Protein AF-A0A857J0H2-F1 (afdb_monomer)

Nearest PDB structures (foldseek):
  8hcr-assembly1_M  TM=2.553E-01  e=9.821E-01  Mycobacterium tuberculosis variant bovis BCG
  8ovc-assembly1_G  TM=1.817E-01  e=9.179E+00  Mycolicibacterium smegmatis

Secondary structure (DSSP, 8-state):
--SHHHHHHHHHHHGGGS-TT---HHHHHHHHHHHHTEEEEEES--TT--SHHHHHHHHHHHHHHHHTTSTTTHHHHHHHHHHHHHS-STT--HHHHHHHHHHHHHHHHHHHHHTTT-TT-TT-EEEEEE-----S--S---PPPPP-PPP-----

Solvent-accessible surface area (backbone atoms only — not comparable to full-atom values): 9432 Å² total; per-residue (Å²): 142,73,65,72,68,56,51,58,59,50,63,61,51,68,72,68,66,76,58,90,82,67,71,51,65,66,59,53,51,47,37,52,50,32,52,64,33,44,46,71,46,75,40,76,61,71,90,84,60,72,68,60,66,62,53,24,49,49,46,21,50,54,40,31,21,60,62,51,77,30,52,70,41,48,56,56,20,50,49,29,31,49,49,53,73,75,41,88,68,78,85,58,53,74,66,40,52,50,33,22,52,50,36,56,56,20,49,53,52,10,46,57,55,22,48,63,82,55,87,85,51,91,74,42,44,79,47,77,43,74,42,70,71,79,67,74,80,73,84,70,88,76,80,79,84,75,85,84,74,82,82,80,87,74,89,133

Radius of gyration: 24.98 Å; Cα contacts (8 Å, |Δi|>4): 130; chains: 1; bounding box: 86×65×58 Å

Foldseek 3Di:
DPVPVVVVVVVVVVVVPPDPPPPVVVVVVLLVVLVVQKDKAKPPDDPPDDCLRVVLSVQLQVQLQVLQVHSNLNNVLVVLLVCCVVDPNPPDDPVSVVSNVSNVVSNVRSFVRSCVPVVPRPPMDMDMDGPPPPDPPDPDDDDDDDDDDDDDDDDD

Sequence (156 aa):
MDEVFAAIGAAMAETRGRTLEQIDPAADAAIAAARRQVSITLQDYPLQSGPEPAEAQWRYRQELERALHGPLAVPGALRAWTLASESDGNSLSAEERQLAQAWVVATQRARAEGMRGLAESHTAWFEVRAVKPPAAPSPMAQPAPAPSRPVQSSLF

Mean predicted aligned error: 15.02 Å

pLDDT: mean 70.14, std 18.48, range [36.5, 91.31]

Structure (mmCIF, N/CA/C/O backbone):
data_AF-A0A857J0H2-F1
#
_entry.id   AF-A0A857J0H2-F1
#
loop_
_atom_site.group_PDB
_atom_site.id
_atom_site.type_symbol
_atom_site.label_atom_id
_atom_site.label_alt_id
_atom_site.label_comp_id
_atom_site.label_asym_id
_atom_site.label_entity_id
_atom_site.label_seq_id
_atom_site.pdbx_PDB_ins_code
_atom_site.Cartn_x
_atom_site.Cartn_y
_atom_site.Cartn_z
_atom_site.occupancy
_atom_site.B_iso_or_equiv
_atom_site.auth_seq_id
_atom_site.auth_comp_id
_atom_site.auth_asym_id
_atom_site.auth_atom_id
_atom_site.pdbx_PDB_model_num
ATOM 1 N N . MET A 1 1 ? 35.110 -28.946 31.006 1.00 54.91 1 MET A N 1
ATOM 2 C CA . MET A 1 1 ? 33.656 -28.916 30.736 1.00 54.91 1 MET A CA 1
ATOM 3 C C . MET A 1 1 ? 33.234 -27.444 30.655 1.00 54.91 1 MET A C 1
ATOM 5 O O . MET A 1 1 ? 32.369 -27.015 31.396 1.00 54.91 1 MET A O 1
ATOM 9 N N . ASP A 1 2 ? 33.921 -26.673 29.799 1.00 51.16 2 ASP A N 1
ATOM 10 C CA . ASP A 1 2 ? 33.968 -25.192 29.833 1.00 51.16 2 ASP A CA 1
ATOM 11 C C . ASP A 1 2 ? 33.708 -24.563 28.442 1.00 51.16 2 ASP A C 1
ATOM 13 O O . ASP A 1 2 ? 33.715 -23.353 28.278 1.00 51.16 2 ASP A O 1
ATOM 17 N N . GLU A 1 3 ? 33.442 -25.379 27.413 1.00 49.44 3 GLU A N 1
ATOM 18 C CA . GLU A 1 3 ? 33.303 -24.909 26.021 1.00 49.44 3 GLU A CA 1
ATOM 19 C C . GLU A 1 3 ? 31.852 -24.652 25.584 1.00 49.44 3 GLU A C 1
ATOM 21 O O . GLU A 1 3 ? 31.603 -23.875 24.665 1.00 49.44 3 GLU A O 1
ATOM 26 N N . VAL A 1 4 ? 30.861 -25.250 26.253 1.00 54.31 4 VAL A N 1
ATOM 27 C CA . VAL A 1 4 ? 29.457 -25.160 25.807 1.00 54.31 4 VAL A CA 1
ATOM 28 C C . VAL A 1 4 ? 28.818 -23.814 26.183 1.00 54.31 4 VAL A C 1
ATOM 30 O O . VAL A 1 4 ? 27.990 -23.295 25.438 1.00 54.31 4 VAL A O 1
ATOM 33 N N . PHE A 1 5 ? 29.241 -23.187 27.287 1.00 46.47 5 PHE A N 1
ATOM 34 C CA . PHE A 1 5 ? 28.728 -21.870 27.693 1.00 46.47 5 PHE A CA 1
ATOM 35 C C . PHE A 1 5 ? 29.436 -20.696 26.998 1.00 46.47 5 PHE A C 1
ATOM 37 O O . PHE A 1 5 ? 28.814 -19.652 26.800 1.00 46.47 5 PHE A O 1
ATOM 44 N N . ALA A 1 6 ? 30.673 -20.880 26.525 1.00 51.84 6 ALA A N 1
ATOM 45 C CA . ALA A 1 6 ? 31.337 -19.913 25.650 1.00 51.84 6 ALA A CA 1
ATOM 46 C C . ALA A 1 6 ? 30.674 -19.850 24.256 1.00 51.84 6 ALA A C 1
ATOM 48 O O . ALA A 1 6 ? 30.543 -18.771 23.678 1.00 51.84 6 ALA A O 1
ATOM 49 N N . ALA A 1 7 ? 30.163 -20.979 23.749 1.00 48.41 7 ALA A N 1
ATOM 50 C CA . ALA A 1 7 ? 29.481 -21.047 22.454 1.00 48.41 7 ALA A CA 1
ATOM 51 C C . ALA A 1 7 ? 28.106 -20.344 22.442 1.00 48.41 7 ALA A C 1
ATOM 53 O O . ALA A 1 7 ? 27.739 -19.708 21.453 1.00 48.41 7 ALA A O 1
ATOM 54 N N . ILE A 1 8 ? 27.356 -20.386 23.551 1.00 49.72 8 ILE A N 1
ATOM 55 C CA . ILE A 1 8 ? 26.048 -19.708 23.652 1.00 49.72 8 ILE A CA 1
ATOM 56 C C . ILE A 1 8 ? 26.220 -18.184 23.825 1.00 49.72 8 ILE A C 1
ATOM 58 O O . ILE A 1 8 ? 25.388 -17.409 23.349 1.00 49.72 8 ILE A O 1
ATOM 62 N N . GLY A 1 9 ? 27.336 -17.730 24.412 1.00 43.59 9 GLY A N 1
ATOM 63 C CA . GLY A 1 9 ? 27.710 -16.311 24.446 1.00 43.59 9 GLY A CA 1
ATOM 64 C C . GLY A 1 9 ? 28.084 -15.732 23.073 1.00 43.59 9 GLY A C 1
ATOM 65 O O . GLY A 1 9 ? 27.802 -14.564 22.806 1.00 43.59 9 GLY A O 1
ATOM 66 N N . ALA A 1 10 ? 28.653 -16.547 22.179 1.00 46.19 10 ALA A N 1
ATOM 67 C CA . ALA A 1 10 ? 29.047 -16.130 20.830 1.00 46.19 10 ALA A CA 1
ATOM 68 C C . ALA A 1 10 ? 27.863 -16.083 19.843 1.00 46.19 10 ALA A C 1
ATOM 70 O O . ALA A 1 10 ? 27.746 -15.142 19.059 1.00 46.19 10 ALA A O 1
ATOM 71 N N . ALA A 1 11 ? 26.909 -17.016 19.943 1.00 46.16 11 ALA A N 1
ATOM 72 C CA . ALA A 1 11 ? 25.743 -17.057 19.051 1.00 46.16 11 ALA A CA 1
ATOM 73 C C . ALA A 1 11 ? 24.765 -15.871 19.242 1.00 46.16 11 ALA A C 1
ATOM 75 O O . ALA A 1 11 ? 24.072 -15.465 18.308 1.00 46.16 11 ALA A O 1
ATOM 76 N N . MET A 1 12 ? 24.735 -15.260 20.433 1.00 45.22 12 MET A N 1
ATOM 77 C CA . MET A 1 12 ? 23.921 -14.063 20.713 1.00 45.22 12 MET A CA 1
ATOM 78 C C . MET A 1 12 ? 24.617 -12.748 20.313 1.00 45.22 12 MET A C 1
ATOM 80 O O . MET A 1 12 ? 23.949 -11.720 20.173 1.00 45.22 12 MET A O 1
ATOM 84 N N . ALA A 1 13 ? 25.938 -12.761 20.102 1.00 46.03 13 ALA A N 1
ATOM 85 C CA . ALA A 1 13 ? 26.690 -11.606 19.608 1.00 46.03 13 ALA A CA 1
ATOM 86 C C . ALA A 1 13 ? 26.625 -11.485 18.074 1.00 46.03 13 ALA A C 1
ATOM 88 O O . ALA A 1 13 ? 26.587 -10.374 17.551 1.00 46.03 13 ALA A O 1
ATOM 89 N N . GLU A 1 14 ? 26.496 -12.600 17.350 1.00 45.47 14 GLU A N 1
ATOM 90 C CA . GLU A 1 14 ? 26.422 -12.597 15.879 1.00 45.47 14 GLU A CA 1
ATOM 91 C C . GLU A 1 14 ? 25.060 -12.140 15.326 1.00 45.47 14 GLU A C 1
ATOM 93 O O . GLU A 1 14 ? 24.972 -11.618 14.217 1.00 45.47 14 GLU A O 1
ATOM 98 N N . THR A 1 15 ? 23.996 -12.202 16.135 1.00 48.38 15 THR A N 1
ATOM 99 C CA . THR A 1 15 ? 22.698 -11.586 15.786 1.00 48.38 15 THR A CA 1
ATOM 100 C C . THR A 1 15 ? 22.645 -10.090 16.152 1.00 48.38 15 THR A C 1
ATOM 102 O O . THR A 1 15 ? 21.741 -9.370 15.733 1.00 48.38 15 THR A O 1
ATOM 105 N N . ARG A 1 16 ? 23.642 -9.581 16.894 1.00 50.25 16 ARG A N 1
ATOM 106 C CA . ARG A 1 16 ? 23.777 -8.169 17.305 1.00 50.25 16 ARG A CA 1
ATOM 107 C C . ARG A 1 16 ? 24.671 -7.331 16.382 1.00 50.25 16 ARG A C 1
ATOM 109 O O . ARG A 1 16 ? 24.958 -6.184 16.702 1.00 50.25 16 ARG A O 1
ATOM 116 N N . GLY A 1 17 ? 25.069 -7.878 15.232 1.00 41.16 17 GLY A N 1
ATOM 117 C CA . GLY A 1 17 ? 25.850 -7.186 14.200 1.00 41.16 17 GLY A CA 1
ATOM 118 C C . GLY A 1 17 ? 25.044 -6.691 12.996 1.00 41.16 17 GLY A C 1
ATOM 119 O O . GLY A 1 17 ? 25.628 -6.138 12.070 1.00 41.16 17 GLY A O 1
ATOM 120 N N . ARG A 1 18 ? 23.712 -6.864 12.962 1.00 45.09 18 ARG A N 1
ATOM 121 C CA . ARG A 1 18 ? 22.872 -6.225 11.934 1.00 45.09 18 ARG A CA 1
ATOM 122 C C . ARG A 1 18 ? 22.479 -4.828 12.413 1.00 45.09 18 ARG A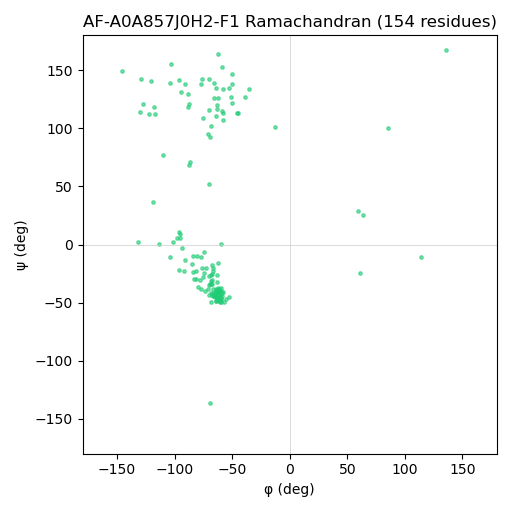 C 1
ATOM 124 O O . ARG A 1 18 ? 21.360 -4.584 12.847 1.00 45.09 18 ARG A O 1
ATOM 131 N N . THR A 1 19 ? 23.489 -3.968 12.408 1.00 51.44 19 THR A N 1
ATOM 132 C CA . THR A 1 19 ? 23.488 -2.511 12.515 1.00 51.44 19 THR A CA 1
ATOM 133 C C . THR A 1 19 ? 22.099 -1.885 12.336 1.00 51.44 19 THR A C 1
ATOM 135 O O . THR A 1 19 ? 21.636 -1.659 11.221 1.00 51.44 19 THR A O 1
ATOM 138 N N . LEU A 1 20 ? 21.471 -1.522 13.459 1.00 49.00 20 LEU A N 1
ATOM 139 C CA . LEU A 1 20 ? 20.360 -0.558 13.546 1.00 49.00 20 LEU A CA 1
ATOM 140 C C . LEU A 1 20 ? 20.752 0.846 13.018 1.00 49.00 20 LEU A C 1
ATOM 142 O O . LEU A 1 20 ? 19.934 1.757 13.014 1.00 49.00 20 LEU A O 1
ATOM 146 N N . GLU A 1 21 ? 21.993 1.013 12.555 1.00 48.34 21 GLU A N 1
ATOM 147 C CA . GLU A 1 21 ? 22.590 2.239 12.015 1.00 48.34 21 GLU A CA 1
ATOM 148 C C . GL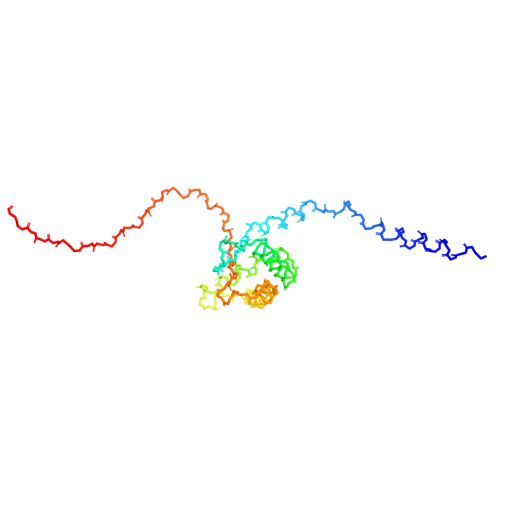U A 1 21 ? 22.581 2.326 10.470 1.00 48.34 21 GLU A C 1
ATOM 150 O O . GLU A 1 21 ? 23.129 3.264 9.904 1.00 48.34 21 GLU A O 1
ATOM 155 N N . GLN A 1 22 ? 21.952 1.380 9.762 1.00 52.84 22 GLN A N 1
ATOM 156 C CA . GLN A 1 22 ? 21.730 1.470 8.307 1.00 52.84 22 GLN A CA 1
ATOM 157 C C . GLN A 1 22 ? 20.243 1.468 7.938 1.00 52.84 22 GLN A C 1
ATOM 159 O O . GLN A 1 22 ? 19.838 0.928 6.908 1.00 52.84 22 GLN A O 1
ATOM 164 N N . ILE A 1 23 ? 19.405 2.107 8.757 1.00 56.47 23 ILE A N 1
ATOM 165 C CA . ILE A 1 23 ? 18.156 2.649 8.218 1.00 56.47 23 ILE A CA 1
ATOM 166 C C . ILE A 1 23 ? 18.588 3.798 7.318 1.00 56.47 23 ILE A C 1
ATOM 168 O O . ILE A 1 23 ? 18.830 4.897 7.804 1.00 56.47 23 ILE A O 1
ATOM 172 N N . ASP A 1 24 ? 18.784 3.515 6.031 1.00 67.88 24 ASP A N 1
ATOM 173 C CA . ASP A 1 24 ? 19.081 4.540 5.042 1.00 67.88 24 ASP A CA 1
ATOM 174 C C . ASP A 1 24 ? 17.917 5.548 5.078 1.00 67.88 24 ASP A C 1
ATOM 176 O O . ASP A 1 24 ? 16.790 5.206 4.698 1.00 67.88 24 ASP A O 1
ATOM 180 N N . PRO A 1 25 ? 18.128 6.763 5.622 1.00 73.56 25 PRO A N 1
ATOM 181 C CA . PRO A 1 25 ? 17.029 7.685 5.879 1.00 73.56 25 PRO A CA 1
ATOM 182 C C . PRO A 1 25 ? 16.396 8.158 4.567 1.00 73.56 25 PRO A C 1
ATOM 184 O O . PRO A 1 25 ? 15.228 8.543 4.548 1.00 73.56 25 PRO A O 1
ATOM 187 N N . ALA A 1 26 ? 17.140 8.095 3.457 1.00 73.38 26 ALA A N 1
ATOM 188 C CA . ALA A 1 26 ? 16.613 8.380 2.134 1.00 73.38 26 ALA A CA 1
ATOM 189 C C . ALA A 1 26 ? 15.705 7.243 1.640 1.00 73.38 26 ALA A C 1
ATOM 191 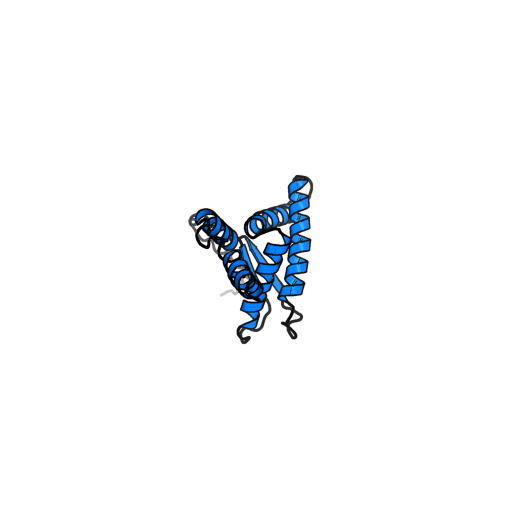O O . ALA A 1 26 ? 14.637 7.521 1.091 1.00 73.38 26 ALA A O 1
ATOM 192 N N . ALA A 1 27 ? 16.066 5.980 1.885 1.00 74.88 27 ALA A N 1
ATOM 193 C CA . ALA A 1 27 ? 15.203 4.839 1.596 1.00 74.88 27 ALA A CA 1
ATOM 194 C C . ALA A 1 27 ? 13.909 4.875 2.427 1.00 74.88 27 ALA A C 1
ATOM 196 O O . ALA A 1 27 ? 12.827 4.706 1.864 1.00 74.88 27 ALA A O 1
ATOM 197 N N . ASP A 1 28 ? 13.982 5.167 3.729 1.00 76.06 28 ASP A N 1
ATOM 198 C CA . ASP A 1 28 ? 12.787 5.290 4.578 1.00 76.06 28 ASP A CA 1
ATOM 199 C C . ASP A 1 28 ? 11.888 6.457 4.130 1.00 76.06 28 ASP A C 1
ATOM 201 O O . ASP A 1 28 ? 10.677 6.291 3.953 1.00 76.06 28 ASP A O 1
ATOM 205 N N . ALA A 1 29 ? 12.481 7.612 3.809 1.00 80.31 29 ALA A N 1
ATOM 206 C CA . ALA A 1 29 ? 11.749 8.750 3.261 1.00 80.31 29 ALA A CA 1
ATOM 207 C C . ALA A 1 29 ? 11.084 8.429 1.912 1.00 80.31 29 ALA A C 1
ATOM 209 O O . ALA A 1 29 ? 9.953 8.863 1.669 1.00 80.31 29 ALA A O 1
ATOM 210 N N . ALA A 1 30 ? 11.744 7.653 1.045 1.00 79.44 30 ALA A N 1
ATOM 211 C CA . ALA A 1 30 ? 11.184 7.199 -0.226 1.00 79.44 30 ALA A CA 1
ATOM 212 C C . ALA A 1 30 ? 10.011 6.232 -0.016 1.00 79.44 30 ALA A C 1
ATOM 214 O O . ALA A 1 30 ? 8.979 6.367 -0.675 1.00 79.44 30 ALA A O 1
ATOM 215 N N . ILE A 1 31 ? 10.121 5.310 0.942 1.00 82.00 31 ILE A N 1
ATOM 216 C CA . ILE A 1 31 ? 9.042 4.394 1.333 1.00 82.00 31 ILE A CA 1
ATOM 217 C C . ILE A 1 31 ? 7.851 5.177 1.892 1.00 82.00 31 ILE A C 1
ATOM 219 O O . ILE A 1 31 ? 6.709 4.957 1.479 1.00 82.00 31 ILE A O 1
ATOM 223 N N . ALA A 1 32 ? 8.098 6.132 2.789 1.00 82.69 32 ALA A N 1
ATOM 224 C CA . ALA A 1 32 ? 7.065 7.006 3.331 1.00 82.69 32 ALA A CA 1
ATOM 225 C C . ALA A 1 32 ? 6.404 7.846 2.226 1.00 82.69 32 ALA A C 1
ATOM 227 O O . ALA A 1 32 ? 5.183 7.999 2.208 1.00 82.69 32 ALA A O 1
ATOM 228 N N . ALA A 1 33 ? 7.182 8.360 1.269 1.00 82.81 33 ALA A N 1
ATOM 229 C CA . ALA A 1 33 ? 6.658 9.091 0.121 1.00 82.81 33 ALA A CA 1
ATOM 230 C C . ALA A 1 33 ? 5.797 8.202 -0.788 1.00 82.81 33 ALA A C 1
ATOM 232 O O . ALA A 1 33 ? 4.698 8.617 -1.149 1.00 82.81 33 ALA A O 1
ATOM 233 N N . ALA A 1 34 ? 6.243 6.983 -1.101 1.00 84.00 34 ALA A N 1
ATOM 234 C CA . ALA A 1 34 ? 5.483 6.021 -1.898 1.00 84.00 34 ALA A CA 1
ATOM 235 C C . ALA A 1 34 ? 4.153 5.656 -1.221 1.00 84.00 34 ALA A C 1
ATOM 237 O O . ALA A 1 34 ? 3.101 5.697 -1.856 1.00 84.00 34 ALA A O 1
ATOM 238 N N . ARG A 1 35 ? 4.167 5.415 0.095 1.00 84.88 35 ARG A N 1
ATOM 239 C CA . ARG A 1 35 ? 2.950 5.166 0.884 1.00 84.88 35 ARG A CA 1
ATOM 240 C C . ARG A 1 35 ? 1.996 6.361 0.908 1.00 84.88 35 ARG A C 1
ATOM 242 O O . ARG A 1 35 ? 0.791 6.160 0.942 1.00 84.88 35 ARG A O 1
ATOM 249 N N . ARG A 1 36 ? 2.500 7.599 0.853 1.00 86.81 36 ARG A N 1
ATOM 250 C CA . ARG A 1 36 ? 1.660 8.809 0.746 1.00 86.81 36 ARG A CA 1
ATOM 251 C C . ARG A 1 36 ? 1.030 8.999 -0.635 1.00 86.81 36 ARG A C 1
ATOM 253 O O . ARG A 1 36 ? 0.048 9.722 -0.736 1.00 86.81 36 ARG A O 1
ATOM 260 N N . GLN A 1 37 ? 1.569 8.370 -1.680 1.00 85.44 37 GLN A N 1
ATOM 261 C CA . GLN A 1 37 ? 1.000 8.414 -3.033 1.00 85.44 37 GLN A CA 1
ATOM 262 C C . GLN A 1 37 ? -0.164 7.436 -3.218 1.00 85.44 37 GLN A C 1
ATOM 264 O O . GLN A 1 37 ? -0.837 7.488 -4.244 1.00 85.44 37 GLN A O 1
ATOM 269 N N . VAL A 1 38 ? -0.411 6.542 -2.257 1.00 84.50 38 VAL A N 1
ATOM 270 C CA . VAL A 1 38 ? -1.458 5.521 -2.350 1.00 84.50 38 VAL A CA 1
ATOM 271 C C . VAL A 1 38 ? -2.310 5.542 -1.086 1.00 84.50 38 VAL A C 1
ATOM 273 O O . VAL A 1 38 ? -1.857 5.197 0.004 1.00 84.50 38 VAL A O 1
ATOM 276 N N . SER A 1 39 ? -3.573 5.922 -1.240 1.00 87.44 39 SER A N 1
ATOM 277 C CA . SER A 1 39 ? -4.571 5.835 -0.179 1.00 87.44 39 SER A CA 1
ATOM 278 C C . SER A 1 39 ? -5.277 4.490 -0.259 1.00 87.44 39 SER A C 1
ATOM 280 O O . SER A 1 39 ? -5.603 4.026 -1.351 1.00 87.44 39 SER A O 1
ATOM 282 N N . ILE A 1 40 ? -5.501 3.872 0.897 1.00 87.31 40 ILE A N 1
ATOM 283 C CA . ILE A 1 40 ? -6.239 2.617 1.031 1.00 87.31 40 ILE A CA 1
ATOM 284 C C . ILE A 1 40 ? -7.317 2.880 2.069 1.00 87.31 40 ILE A C 1
ATOM 286 O O . ILE A 1 40 ? -6.974 3.257 3.189 1.00 87.31 40 ILE A O 1
ATOM 290 N N . THR A 1 41 ? -8.582 2.706 1.701 1.00 85.50 41 THR A N 1
ATOM 291 C CA . THR A 1 41 ? -9.723 2.892 2.600 1.00 85.50 41 THR A CA 1
ATOM 292 C C . THR A 1 41 ? -10.628 1.672 2.554 1.00 85.50 41 THR A C 1
ATOM 294 O O . THR A 1 41 ? -10.815 1.053 1.507 1.00 85.50 41 THR A O 1
ATOM 297 N N . LEU A 1 42 ? -11.174 1.295 3.709 1.00 84.19 42 LEU A N 1
ATOM 298 C CA . LEU A 1 42 ? -12.210 0.272 3.773 1.00 84.19 42 LEU A CA 1
ATOM 299 C C . LEU A 1 42 ? -13.569 0.949 3.587 1.00 84.19 42 LEU A C 1
ATOM 301 O O . LEU A 1 42 ? -13.937 1.832 4.360 1.00 84.19 42 LEU A O 1
ATOM 305 N N . GLN A 1 43 ? -14.296 0.538 2.558 1.00 85.88 43 GLN A N 1
ATOM 306 C CA . GLN A 1 43 ? -15.608 1.062 2.208 1.00 85.88 43 GLN A CA 1
ATOM 307 C C . GLN A 1 43 ? -16.705 0.089 2.641 1.00 85.88 43 GLN A C 1
ATOM 309 O O . GLN A 1 43 ? -16.467 -1.116 2.733 1.00 85.88 43 GLN A O 1
ATOM 314 N N . ASP A 1 44 ? -17.907 0.625 2.864 1.00 80.38 44 ASP A N 1
ATOM 315 C CA . ASP A 1 44 ? -19.105 -0.140 3.247 1.00 80.38 44 ASP A CA 1
ATOM 316 C C . ASP A 1 44 ? -18.952 -0.937 4.562 1.00 80.38 44 ASP A C 1
ATOM 318 O O . ASP A 1 44 ? -19.571 -1.975 4.773 1.00 80.38 44 ASP A O 1
ATOM 322 N N . TYR A 1 45 ? -18.101 -0.440 5.466 1.00 75.00 45 TYR A N 1
ATOM 323 C 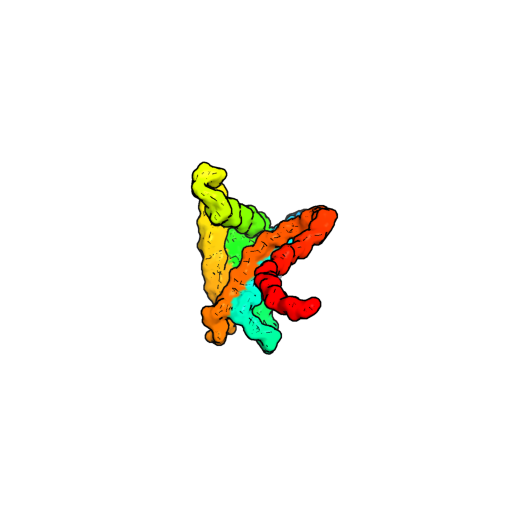CA . TYR A 1 45 ? -17.914 -0.993 6.806 1.00 75.00 45 TYR A CA 1
ATOM 324 C C . TYR A 1 45 ? -18.624 -0.111 7.848 1.00 75.00 45 TYR A C 1
ATOM 326 O O . TYR A 1 45 ? -18.581 1.119 7.720 1.00 75.00 45 TYR A O 1
ATOM 334 N N . PRO A 1 46 ? -19.295 -0.687 8.865 1.00 74.56 46 PRO A N 1
ATOM 335 C CA . PRO A 1 46 ? -20.072 0.096 9.817 1.00 74.56 46 PRO A CA 1
ATOM 336 C C . PRO A 1 46 ? -19.218 1.148 10.540 1.00 74.56 46 PRO A C 1
ATOM 338 O O . PRO A 1 46 ? -18.147 0.852 11.065 1.00 74.56 46 PRO A O 1
ATOM 341 N N . LEU A 1 47 ? -19.728 2.384 10.637 1.00 61.31 47 LEU A N 1
ATOM 342 C CA . LEU A 1 47 ? -19.033 3.493 11.317 1.00 61.31 47 LEU A CA 1
ATOM 343 C C . LEU A 1 47 ? -18.788 3.251 12.818 1.00 61.31 47 LEU A C 1
ATOM 345 O O . LEU A 1 47 ? -17.999 3.967 13.425 1.00 61.31 47 LEU A O 1
ATOM 349 N N . GLN A 1 48 ? -19.482 2.282 13.421 1.00 60.91 48 GLN A N 1
ATOM 350 C CA . GLN A 1 48 ? -19.406 1.983 14.856 1.00 60.91 48 GLN A CA 1
ATOM 351 C C . GLN A 1 48 ? -18.419 0.860 15.192 1.00 60.91 48 GLN A C 1
ATOM 353 O O . GLN A 1 48 ? -18.348 0.419 16.337 1.00 60.91 48 GLN A O 1
ATOM 358 N N . SER A 1 49 ? -17.678 0.371 14.203 1.00 60.03 49 SER A N 1
ATOM 359 C CA . SER A 1 49 ? -16.715 -0.699 14.406 1.00 60.03 49 SER A CA 1
ATOM 360 C C . SER A 1 49 ? -15.446 -0.173 15.080 1.00 60.03 49 SER A C 1
ATOM 362 O O . SER A 1 49 ? -15.019 0.948 14.815 1.00 60.03 49 SER A O 1
ATOM 364 N N . GLY A 1 50 ? -14.864 -0.974 15.977 1.00 70.06 50 GLY A N 1
ATOM 365 C CA . GLY A 1 50 ? -13.699 -0.612 16.794 1.00 70.06 50 GLY A CA 1
ATOM 366 C C . GLY A 1 50 ? -12.391 -0.479 15.987 1.00 70.06 50 GLY A C 1
ATOM 367 O O . GLY A 1 50 ? -12.384 0.107 14.913 1.00 70.06 50 GLY A O 1
ATOM 368 N N . PRO A 1 51 ? -11.241 -0.998 16.454 1.00 78.06 51 PRO A N 1
ATOM 369 C CA . PRO A 1 51 ? -9.967 -0.892 15.724 1.00 78.06 51 PRO A CA 1
ATOM 370 C C . PRO A 1 51 ? -9.858 -1.817 14.493 1.00 78.06 51 PRO A C 1
ATOM 372 O O . PRO A 1 51 ? -8.909 -1.710 13.718 1.00 78.06 51 PRO A O 1
ATOM 375 N N . GLU A 1 52 ? -10.837 -2.696 14.274 1.00 79.44 52 GLU A N 1
ATOM 376 C CA . GLU A 1 52 ? -10.884 -3.673 13.177 1.00 79.44 52 GLU A CA 1
ATOM 377 C C . GLU A 1 52 ? -10.684 -3.103 11.759 1.00 79.44 52 GLU A C 1
ATOM 379 O O . GLU A 1 52 ? -9.895 -3.686 11.014 1.00 79.44 52 GLU A O 1
ATOM 384 N N . PRO A 1 53 ? -11.310 -1.979 11.342 1.00 80.69 53 PRO A N 1
ATOM 385 C CA . PRO A 1 53 ? -11.125 -1.464 9.992 1.00 80.69 53 PRO A CA 1
ATOM 386 C C . PRO A 1 53 ? -9.713 -0.918 9.782 1.00 80.69 53 PRO A C 1
ATOM 388 O O . PRO A 1 53 ? -9.177 -1.023 8.680 1.00 80.69 53 PRO A O 1
ATOM 391 N N . ALA A 1 54 ? -9.098 -0.333 10.813 1.00 82.25 54 ALA A N 1
ATOM 392 C CA . ALA A 1 54 ? -7.728 0.167 10.741 1.00 82.25 54 ALA A CA 1
ATOM 393 C C . ALA A 1 54 ? -6.724 -0.993 10.656 1.00 82.25 54 ALA A C 1
ATOM 395 O O . ALA A 1 54 ? -5.816 -0.973 9.825 1.00 82.25 54 ALA A O 1
ATOM 396 N N . GLU A 1 55 ? -6.938 -2.034 11.460 1.00 84.44 55 GLU A N 1
ATOM 397 C CA . GLU A 1 55 ? -6.160 -3.272 11.449 1.00 84.44 55 GLU A CA 1
ATOM 398 C C . GLU A 1 55 ? -6.260 -3.986 10.087 1.00 84.44 55 GLU A C 1
ATOM 400 O O . GLU A 1 55 ? -5.253 -4.399 9.509 1.00 84.44 55 GLU A O 1
ATOM 405 N N . ALA A 1 56 ? -7.465 -4.065 9.521 1.00 86.12 56 ALA A N 1
ATOM 406 C CA . ALA A 1 56 ? -7.723 -4.656 8.212 1.00 86.12 56 ALA A CA 1
ATOM 407 C C . ALA A 1 56 ? -7.038 -3.878 7.075 1.00 86.12 56 ALA A C 1
ATOM 409 O O . ALA A 1 56 ? -6.386 -4.474 6.216 1.00 86.12 56 ALA A O 1
ATOM 410 N N . GLN A 1 57 ? -7.115 -2.542 7.094 1.00 87.75 57 GLN A N 1
ATOM 411 C CA . GLN A 1 57 ? -6.391 -1.678 6.150 1.00 87.75 57 GLN A CA 1
ATOM 412 C C . GLN A 1 57 ? -4.873 -1.845 6.271 1.00 87.75 57 GLN A C 1
ATOM 414 O O . GLN A 1 57 ? -4.168 -1.875 5.258 1.00 87.75 57 GLN A O 1
ATOM 419 N N . TRP A 1 58 ? -4.359 -1.981 7.497 1.00 87.62 58 TRP A N 1
ATOM 420 C CA . TRP A 1 58 ? -2.941 -2.222 7.733 1.00 87.62 58 TRP A CA 1
ATOM 421 C C . TRP A 1 58 ? -2.497 -3.566 7.145 1.00 87.62 58 TRP A C 1
ATOM 423 O O . TRP A 1 58 ? -1.537 -3.592 6.375 1.00 87.62 58 TRP A O 1
ATOM 433 N N . ARG A 1 59 ? -3.227 -4.656 7.409 1.00 87.44 59 ARG A N 1
ATOM 434 C CA . ARG A 1 59 ? -2.944 -5.990 6.842 1.00 87.44 59 ARG A CA 1
ATOM 435 C C . ARG A 1 59 ? -3.003 -5.991 5.322 1.00 87.44 59 ARG A C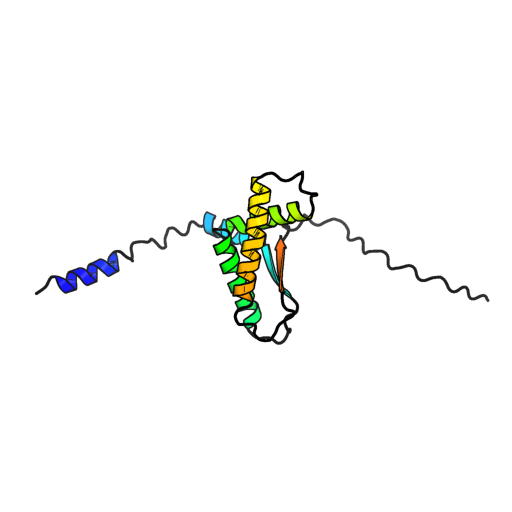 1
ATOM 437 O O . ARG A 1 59 ? -2.080 -6.488 4.680 1.00 87.44 59 ARG A O 1
ATOM 444 N N . TYR A 1 60 ? -4.040 -5.374 4.755 1.00 88.62 60 TYR A N 1
ATOM 445 C CA . TYR A 1 60 ? -4.180 -5.218 3.310 1.00 88.62 60 TYR A CA 1
ATOM 446 C C . TYR A 1 60 ? -2.951 -4.519 2.715 1.00 88.62 60 TYR A C 1
ATOM 448 O O . TYR A 1 60 ? -2.376 -4.995 1.739 1.00 88.62 60 TYR A O 1
ATOM 456 N N . ARG A 1 61 ? -2.500 -3.415 3.326 1.00 88.75 61 ARG A N 1
ATOM 457 C CA . ARG A 1 61 ? -1.301 -2.700 2.873 1.00 88.75 61 ARG A CA 1
ATOM 458 C C . ARG A 1 61 ? -0.054 -3.580 2.944 1.00 88.75 61 ARG A C 1
ATOM 460 O O . ARG A 1 61 ? 0.675 -3.638 1.963 1.00 88.75 61 ARG A O 1
ATOM 467 N N . GLN A 1 62 ? 0.183 -4.259 4.066 1.00 89.94 62 GLN A N 1
ATOM 468 C CA . GLN A 1 62 ? 1.360 -5.122 4.231 1.00 89.94 62 GLN A CA 1
ATOM 469 C C . GLN A 1 62 ? 1.403 -6.229 3.176 1.00 89.94 62 GLN A C 1
ATOM 471 O O . GLN A 1 62 ? 2.447 -6.476 2.575 1.00 89.94 62 GLN A O 1
ATOM 476 N N . GLU A 1 63 ? 0.267 -6.872 2.913 1.00 91.31 63 GLU A N 1
ATOM 477 C CA . GLU A 1 63 ? 0.202 -7.949 1.930 1.00 91.31 63 GLU A CA 1
ATOM 478 C C . GLU A 1 63 ? 0.350 -7.430 0.497 1.00 91.31 63 GLU A C 1
ATOM 480 O O . GLU A 1 63 ? 1.052 -8.041 -0.307 1.00 91.31 63 GLU A O 1
ATOM 485 N N . LEU A 1 6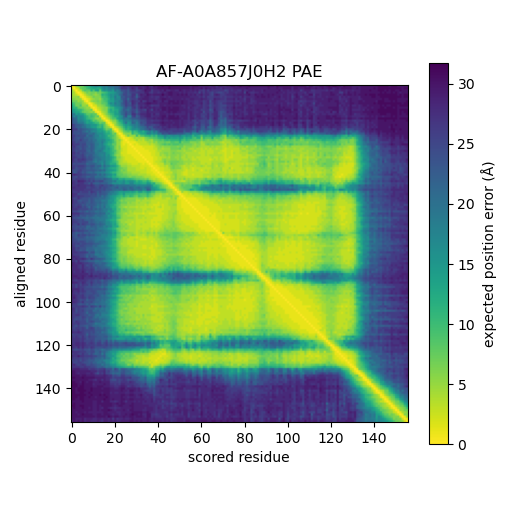4 ? -0.232 -6.269 0.183 1.00 89.88 64 LEU A N 1
ATOM 486 C CA . LEU A 1 64 ? -0.057 -5.620 -1.116 1.00 89.88 64 LEU A CA 1
ATOM 487 C C . LEU A 1 64 ? 1.417 -5.271 -1.370 1.00 89.88 64 LEU A C 1
ATOM 489 O O . LEU A 1 64 ? 1.947 -5.548 -2.446 1.00 89.88 64 LEU A O 1
ATOM 493 N N . GLU A 1 65 ? 2.088 -4.699 -0.370 1.00 90.88 65 GLU A N 1
ATOM 494 C CA . GLU A 1 65 ? 3.515 -4.381 -0.428 1.00 90.88 65 GLU A CA 1
ATOM 495 C C . GLU A 1 65 ? 4.357 -5.653 -0.590 1.00 90.88 65 GLU A C 1
ATOM 497 O O . GLU A 1 65 ? 5.242 -5.688 -1.443 1.00 90.88 65 GLU A O 1
ATOM 502 N N . ARG A 1 66 ? 4.061 -6.729 0.151 1.00 89.38 66 ARG A N 1
ATOM 503 C CA . ARG A 1 66 ? 4.744 -8.026 -0.006 1.00 89.38 66 ARG A CA 1
ATOM 504 C C . ARG A 1 66 ? 4.555 -8.617 -1.400 1.00 89.38 66 ARG A C 1
ATOM 506 O O . ARG A 1 66 ? 5.528 -9.069 -2.000 1.00 89.38 66 ARG A O 1
ATOM 513 N N . ALA A 1 67 ? 3.330 -8.610 -1.918 1.00 89.50 67 ALA A N 1
ATOM 514 C CA . ALA A 1 67 ? 2.996 -9.208 -3.208 1.00 89.50 67 ALA A CA 1
ATOM 515 C C . ALA A 1 67 ? 3.618 -8.461 -4.400 1.00 89.50 67 ALA A C 1
ATOM 517 O O . ALA A 1 67 ? 3.868 -9.076 -5.434 1.00 89.50 67 ALA A O 1
ATOM 518 N N . LEU A 1 68 ? 3.893 -7.161 -4.256 1.00 88.19 68 LEU A N 1
ATOM 519 C CA . LEU A 1 68 ? 4.536 -6.328 -5.279 1.00 88.19 68 LEU A CA 1
ATOM 520 C C . LEU A 1 68 ? 6.054 -6.178 -5.080 1.00 88.19 68 LEU A C 1
ATOM 522 O O . LEU A 1 68 ? 6.678 -5.366 -5.756 1.00 88.19 68 LEU A O 1
ATOM 526 N N . HIS A 1 69 ? 6.658 -6.966 -4.184 1.00 88.12 69 HIS A N 1
ATOM 527 C CA . HIS A 1 69 ? 8.086 -6.911 -3.839 1.00 88.12 69 HIS A CA 1
ATOM 528 C C . HIS A 1 69 ? 8.545 -5.592 -3.194 1.00 88.12 69 HIS A C 1
ATOM 530 O O . HIS A 1 69 ? 9.722 -5.238 -3.244 1.00 88.12 69 HIS A O 1
ATOM 536 N N . GLY A 1 70 ? 7.630 -4.875 -2.548 1.00 87.44 70 GLY A N 1
ATOM 537 C CA . GLY A 1 70 ? 7.941 -3.768 -1.659 1.00 87.44 70 GLY A CA 1
ATOM 538 C C . GLY A 1 70 ? 7.053 -2.535 -1.843 1.00 87.44 70 GLY A C 1
ATOM 539 O O . GLY A 1 70 ? 6.358 -2.377 -2.849 1.00 87.44 70 GLY A O 1
ATOM 540 N N . PRO A 1 71 ? 7.118 -1.599 -0.883 1.00 85.50 71 PRO A N 1
ATOM 541 C CA . PRO A 1 71 ? 6.320 -0.370 -0.882 1.00 85.50 71 PRO A CA 1
ATOM 542 C C . PRO A 1 71 ? 6.602 0.569 -2.061 1.00 85.50 71 PRO A C 1
ATOM 544 O O . PRO A 1 71 ? 5.720 1.320 -2.469 1.00 85.50 71 PRO A O 1
ATOM 547 N N . LEU A 1 72 ? 7.806 0.521 -2.640 1.00 86.62 72 LEU A N 1
ATOM 548 C CA . LEU A 1 72 ? 8.188 1.373 -3.773 1.00 86.62 72 LEU A CA 1
ATOM 549 C C . LEU A 1 72 ? 7.540 0.939 -5.097 1.00 86.62 72 LEU A C 1
ATOM 551 O O . LEU A 1 72 ? 7.360 1.765 -5.990 1.00 86.62 72 LEU A O 1
ATOM 555 N N . ALA A 1 73 ? 7.166 -0.336 -5.228 1.00 86.25 73 ALA A N 1
ATOM 556 C CA . ALA A 1 73 ? 6.558 -0.875 -6.443 1.00 86.25 73 ALA A CA 1
ATOM 557 C C . ALA A 1 73 ? 5.050 -0.580 -6.538 1.00 86.25 73 ALA A C 1
ATOM 559 O O . ALA A 1 73 ? 4.489 -0.540 -7.634 1.00 86.25 73 ALA A O 1
ATOM 560 N N . VAL A 1 74 ? 4.395 -0.324 -5.400 1.00 88.50 74 VAL A N 1
ATOM 561 C CA . VAL A 1 74 ? 2.937 -0.145 -5.297 1.00 88.50 74 VAL A CA 1
ATOM 562 C C . VAL A 1 74 ? 2.428 1.020 -6.164 1.00 88.50 74 VAL A C 1
ATOM 564 O O . VAL A 1 74 ? 1.512 0.792 -6.955 1.00 88.50 74 VAL A O 1
ATOM 567 N N . PRO A 1 75 ? 3.012 2.241 -6.129 1.00 87.62 75 PRO A N 1
ATOM 568 C CA . PRO A 1 75 ? 2.533 3.346 -6.965 1.00 87.62 75 PRO A CA 1
ATOM 569 C C . PRO A 1 75 ? 2.764 3.111 -8.465 1.00 87.62 75 PRO A C 1
ATOM 571 O O . PRO A 1 75 ? 2.005 3.606 -9.296 1.00 87.62 75 PRO A O 1
ATOM 574 N N . GLY A 1 76 ? 3.820 2.378 -8.833 1.00 84.94 76 GLY A N 1
ATOM 575 C CA . GLY A 1 76 ? 4.108 2.020 -10.225 1.00 84.94 76 GLY A CA 1
ATOM 576 C C . GLY A 1 76 ? 3.082 1.036 -10.782 1.00 84.94 76 GLY A C 1
ATOM 577 O O . GLY A 1 76 ? 2.493 1.290 -11.829 1.00 84.94 76 GLY A O 1
ATOM 578 N N . ALA A 1 77 ? 2.813 -0.035 -10.036 1.00 87.50 77 ALA A N 1
ATOM 579 C CA . ALA A 1 77 ? 1.830 -1.048 -10.402 1.00 87.50 77 ALA A CA 1
ATOM 580 C C . ALA A 1 77 ? 0.399 -0.484 -10.456 1.00 87.50 77 ALA A C 1
ATOM 582 O O . ALA A 1 77 ? -0.328 -0.760 -11.410 1.00 87.50 77 ALA A O 1
ATOM 583 N N . LEU A 1 78 ? 0.024 0.379 -9.501 1.00 87.25 78 LEU A N 1
ATOM 584 C CA . LEU A 1 78 ? -1.265 1.076 -9.519 1.00 87.25 78 LEU A CA 1
ATOM 585 C C . LEU A 1 78 ? -1.416 1.948 -10.769 1.00 87.25 78 LEU A C 1
ATOM 587 O O . LEU A 1 78 ? -2.432 1.862 -11.449 1.00 87.25 78 LEU A O 1
ATOM 591 N N . ARG A 1 79 ? -0.401 2.757 -11.103 1.00 86.19 79 ARG A N 1
ATOM 592 C CA . ARG A 1 79 ? -0.432 3.602 -12.308 1.00 86.19 79 ARG A CA 1
ATOM 593 C C . ARG A 1 79 ? -0.533 2.780 -13.585 1.00 86.19 79 ARG A C 1
ATOM 595 O O . ARG A 1 79 ? -1.326 3.135 -14.449 1.00 86.19 79 ARG A O 1
ATOM 602 N N . ALA A 1 80 ? 0.224 1.690 -13.688 1.00 85.94 80 ALA A N 1
ATOM 603 C CA . ALA A 1 80 ? 0.157 0.794 -14.837 1.00 85.94 80 ALA A CA 1
ATOM 604 C C . ALA A 1 80 ? -1.241 0.174 -14.986 1.00 85.94 80 ALA A C 1
ATOM 606 O O . ALA A 1 80 ? -1.773 0.119 -16.090 1.00 85.94 80 ALA A O 1
ATOM 607 N N . TRP A 1 81 ? -1.871 -0.235 -13.880 1.00 86.56 81 TRP A N 1
ATOM 608 C CA . TRP A 1 81 ? -3.237 -0.756 -13.894 1.00 86.56 81 TRP A CA 1
ATOM 609 C C . TRP A 1 81 ? -4.288 0.307 -14.236 1.00 86.56 81 TRP A C 1
ATOM 611 O O . TRP A 1 81 ? -5.190 0.030 -15.025 1.00 86.56 81 TRP A O 1
ATOM 621 N N . THR A 1 82 ? -4.169 1.522 -13.694 1.00 85.62 82 THR A N 1
ATOM 622 C CA . THR A 1 82 ? -5.046 2.649 -14.047 1.00 85.62 82 THR A CA 1
ATOM 623 C C . THR A 1 82 ? -4.930 2.969 -15.532 1.00 85.62 82 THR A C 1
ATOM 625 O O . THR A 1 82 ? -5.939 2.973 -16.229 1.00 85.62 82 THR A O 1
ATOM 628 N N . LEU A 1 83 ? -3.704 3.112 -16.043 1.00 83.69 83 LEU A N 1
ATOM 629 C CA . LEU A 1 83 ? -3.459 3.341 -17.464 1.00 83.69 83 LEU A CA 1
ATOM 630 C C . LEU A 1 83 ? -4.042 2.212 -18.316 1.00 83.69 83 LEU A C 1
ATOM 632 O O . LEU A 1 83 ? -4.639 2.482 -19.350 1.00 83.69 83 LEU A O 1
ATOM 636 N N . ALA A 1 84 ? -3.908 0.961 -17.872 1.00 84.31 84 ALA A N 1
ATOM 637 C CA . ALA A 1 84 ? -4.455 -0.188 -18.578 1.00 84.31 84 ALA A CA 1
ATOM 638 C C . ALA A 1 84 ? -5.984 -0.273 -18.549 1.00 84.31 84 ALA A C 1
ATOM 640 O O . ALA A 1 84 ? -6.569 -0.845 -19.462 1.00 84.31 84 ALA A O 1
ATOM 641 N N . SER A 1 85 ? -6.618 0.279 -17.515 1.00 81.50 85 SER A N 1
ATOM 642 C CA . SER A 1 85 ? -8.077 0.333 -17.389 1.00 81.50 85 SER A CA 1
ATOM 643 C C . SER A 1 85 ? -8.684 1.492 -18.183 1.00 81.50 85 SER A C 1
ATOM 645 O O . SER A 1 85 ? -9.819 1.389 -18.633 1.00 81.50 85 SER A O 1
ATOM 647 N N . GLU A 1 86 ? -7.939 2.590 -18.347 1.00 79.75 86 GLU A N 1
ATOM 648 C CA . GLU A 1 86 ? -8.367 3.783 -19.092 1.00 79.75 86 GLU A CA 1
ATOM 649 C C . GLU A 1 86 ? -7.957 3.757 -20.574 1.00 79.75 86 GLU A C 1
ATOM 651 O O . GLU A 1 86 ? -8.569 4.441 -21.388 1.00 79.75 86 GLU A O 1
ATOM 656 N N . SER A 1 87 ? -6.927 2.986 -20.934 1.00 72.44 87 SER A N 1
ATOM 657 C CA . SER A 1 87 ? -6.457 2.842 -22.315 1.00 72.44 87 SER A CA 1
ATOM 658 C C . SER A 1 87 ? -7.045 1.599 -22.970 1.00 72.44 87 SER A C 1
ATOM 660 O O . SER A 1 87 ? -7.059 0.526 -22.372 1.00 72.44 87 SER A O 1
ATOM 662 N N . ASP A 1 88 ? -7.394 1.694 -24.253 1.00 61.78 88 ASP A N 1
ATOM 663 C CA . ASP A 1 88 ? -7.825 0.570 -25.092 1.00 61.78 88 ASP A CA 1
ATOM 664 C C . ASP A 1 88 ? -6.681 -0.416 -25.426 1.00 61.78 88 ASP A C 1
ATOM 666 O O . ASP A 1 88 ? -6.420 -0.680 -26.591 1.00 61.78 88 ASP A O 1
ATOM 670 N N . GLY A 1 89 ? -5.936 -0.931 -24.438 1.00 57.22 89 GLY A N 1
ATOM 671 C CA . GLY A 1 89 ? -4.986 -2.060 -24.521 1.00 57.22 89 GLY A CA 1
ATOM 672 C C . GLY A 1 89 ? -3.766 -1.951 -25.461 1.00 57.22 89 GLY A C 1
ATOM 673 O O . GLY A 1 89 ? -2.752 -2.602 -25.210 1.00 57.22 89 GLY A O 1
ATOM 674 N N . ASN A 1 90 ? -3.823 -1.132 -26.512 1.00 59.84 90 ASN A N 1
ATOM 675 C CA . ASN A 1 90 ? -2.859 -1.026 -27.607 1.00 59.84 90 ASN A CA 1
ATOM 676 C C . ASN A 1 90 ? -1.764 0.019 -27.336 1.00 59.84 90 ASN A C 1
ATOM 678 O O . ASN A 1 90 ? -0.745 0.038 -28.019 1.00 59.84 90 ASN A O 1
ATOM 682 N N . SER A 1 91 ? -1.963 0.864 -26.323 1.00 70.06 91 SER A N 1
ATOM 683 C CA . SER A 1 91 ? -1.006 1.896 -25.900 1.00 70.06 91 SER A CA 1
ATOM 684 C C . SER A 1 91 ? -0.060 1.434 -24.788 1.00 70.06 91 SER A C 1
ATOM 686 O O . SER A 1 91 ? 0.812 2.196 -24.385 1.00 70.06 91 SER A O 1
ATOM 688 N N . LEU A 1 92 ? -0.227 0.210 -24.274 1.00 76.06 92 LEU A N 1
ATOM 689 C CA . LEU A 1 92 ? 0.561 -0.303 -23.152 1.00 76.06 92 LEU A CA 1
ATOM 690 C C . LEU A 1 92 ? 1.772 -1.101 -23.635 1.00 76.06 92 LEU A C 1
ATOM 692 O O . LEU A 1 92 ? 1.651 -2.065 -24.405 1.00 76.06 92 LEU A O 1
ATOM 696 N N . SER A 1 93 ? 2.935 -0.788 -23.079 1.00 83.62 93 SER A N 1
ATOM 697 C CA . SER A 1 93 ? 4.123 -1.628 -23.207 1.00 83.62 93 SER A CA 1
ATOM 698 C C . SER A 1 93 ? 3.912 -3.015 -22.571 1.00 83.62 93 SER A C 1
ATOM 700 O O . SER A 1 93 ? 2.966 -3.270 -21.816 1.00 83.62 93 SER A O 1
ATOM 702 N N . ALA A 1 94 ? 4.782 -3.970 -22.909 1.00 83.94 94 ALA A N 1
ATOM 703 C CA . ALA A 1 94 ? 4.739 -5.306 -22.309 1.00 83.94 94 ALA A CA 1
ATOM 704 C C . ALA A 1 94 ? 4.985 -5.260 -20.789 1.00 83.94 94 ALA A C 1
ATOM 706 O O . ALA A 1 94 ? 4.320 -5.976 -20.041 1.00 83.94 94 ALA A O 1
ATOM 707 N N . GLU A 1 95 ? 5.882 -4.380 -20.339 1.00 83.25 95 GLU A N 1
ATOM 708 C CA . GLU A 1 95 ? 6.203 -4.175 -18.923 1.00 83.25 95 GLU A CA 1
ATOM 709 C C . GLU A 1 95 ? 5.010 -3.598 -18.149 1.00 83.25 95 GLU A C 1
ATOM 711 O O . GLU A 1 95 ? 4.649 -4.112 -17.090 1.00 83.25 95 GLU A O 1
ATOM 716 N N . GLU A 1 96 ? 4.317 -2.599 -18.702 1.00 81.56 96 GLU A N 1
ATOM 717 C CA . GLU A 1 96 ? 3.114 -2.028 -18.081 1.00 81.56 96 GLU A CA 1
ATOM 718 C C . GLU A 1 96 ? 1.986 -3.053 -17.968 1.00 81.56 96 GLU A C 1
ATOM 720 O O . GLU A 1 96 ? 1.318 -3.129 -16.937 1.00 81.56 96 GLU A O 1
ATOM 725 N N . ARG A 1 97 ? 1.802 -3.904 -18.984 1.00 83.62 97 ARG A N 1
ATOM 726 C CA . ARG A 1 97 ? 0.821 -4.998 -18.919 1.00 83.62 97 ARG A CA 1
ATOM 727 C C . ARG A 1 97 ? 1.163 -6.022 -17.846 1.00 83.62 97 ARG A C 1
ATOM 729 O O . ARG A 1 97 ? 0.249 -6.536 -17.201 1.00 83.62 97 ARG A O 1
ATOM 736 N N . GLN A 1 98 ? 2.440 -6.343 -17.652 1.00 87.94 98 GLN A N 1
ATOM 737 C CA . GLN A 1 98 ? 2.870 -7.244 -16.580 1.00 87.94 98 GLN A CA 1
ATOM 738 C C . GLN A 1 98 ? 2.638 -6.618 -15.203 1.00 87.94 98 GLN A C 1
ATOM 740 O O . GLN A 1 98 ? 2.087 -7.276 -14.323 1.00 87.94 98 GLN A O 1
ATOM 745 N N . LEU A 1 99 ? 2.976 -5.338 -15.031 1.00 86.06 99 LEU A N 1
ATOM 746 C CA . LEU A 1 99 ? 2.729 -4.599 -13.791 1.00 86.06 99 LEU A CA 1
ATOM 747 C C . LEU A 1 99 ? 1.234 -4.481 -13.474 1.00 86.06 99 LEU A C 1
ATOM 749 O O . LEU A 1 99 ? 0.835 -4.694 -12.331 1.00 86.06 99 LEU A O 1
ATOM 753 N N . ALA A 1 100 ? 0.397 -4.212 -14.476 1.00 85.44 100 ALA A N 1
ATOM 754 C CA . ALA A 1 100 ? -1.053 -4.157 -14.319 1.00 85.44 100 ALA A CA 1
ATOM 755 C C . ALA A 1 100 ? -1.644 -5.519 -13.913 1.00 85.44 100 ALA A C 1
ATOM 757 O O . ALA A 1 100 ? -2.518 -5.587 -13.052 1.00 85.44 100 ALA A O 1
ATOM 758 N N . GLN A 1 101 ? -1.150 -6.621 -14.483 1.00 87.75 101 GLN A N 1
ATOM 759 C CA . GLN A 1 101 ? -1.564 -7.969 -14.078 1.00 87.75 101 GLN A CA 1
ATOM 760 C C . GLN A 1 101 ? -1.095 -8.307 -12.660 1.00 87.75 101 GLN A C 1
ATOM 762 O O . GLN A 1 101 ? -1.875 -8.824 -11.857 1.00 87.75 101 GLN A O 1
ATOM 767 N N . ALA A 1 102 ? 0.155 -7.972 -12.328 1.00 88.75 102 ALA A N 1
ATOM 768 C CA . ALA A 1 102 ? 0.699 -8.148 -10.987 1.00 88.75 102 ALA A CA 1
ATOM 769 C C . ALA A 1 102 ? -0.115 -7.363 -9.950 1.00 88.75 102 ALA A C 1
ATOM 771 O O . ALA A 1 102 ? -0.415 -7.898 -8.885 1.00 88.75 102 ALA A O 1
ATOM 772 N N . TRP A 1 103 ? -0.552 -6.144 -10.286 1.00 89.50 103 TRP A N 1
ATOM 773 C CA . TRP A 1 103 ? -1.456 -5.346 -9.459 1.00 89.50 103 TRP A CA 1
ATOM 774 C C . TRP A 1 103 ? -2.771 -6.072 -9.158 1.00 89.50 103 TRP A C 1
ATOM 776 O O . TRP A 1 103 ? -3.168 -6.172 -7.997 1.00 89.50 103 TRP A O 1
ATOM 786 N N . VAL A 1 104 ? -3.440 -6.625 -10.175 1.00 87.88 104 VAL A N 1
ATOM 787 C CA . VAL A 1 104 ? -4.705 -7.358 -9.987 1.00 87.88 104 VAL A CA 1
ATOM 788 C C . VAL A 1 104 ? -4.503 -8.558 -9.062 1.00 87.88 104 VAL A C 1
ATOM 790 O O . VAL A 1 104 ? -5.252 -8.740 -8.107 1.00 87.88 104 VAL A O 1
ATOM 793 N N . VAL A 1 105 ? -3.461 -9.360 -9.282 1.00 89.12 105 VAL A N 1
ATOM 794 C CA . VAL A 1 105 ? -3.185 -10.533 -8.435 1.00 89.12 105 VAL A CA 1
ATOM 795 C C . VAL A 1 105 ? -2.840 -10.118 -7.000 1.00 89.12 105 VAL A C 1
ATOM 797 O O . VAL A 1 105 ? -3.343 -10.716 -6.046 1.00 89.12 105 VAL A O 1
ATOM 800 N N . ALA A 1 106 ? -2.014 -9.084 -6.836 1.00 89.81 106 ALA A N 1
ATOM 801 C CA . ALA A 1 106 ? -1.595 -8.576 -5.536 1.00 89.81 106 ALA A CA 1
ATOM 802 C C . ALA A 1 106 ? -2.771 -8.004 -4.733 1.00 89.81 106 ALA A C 1
ATOM 804 O O . ALA A 1 106 ? -2.920 -8.325 -3.558 1.00 89.81 106 ALA A O 1
ATOM 805 N N . THR A 1 107 ? -3.646 -7.221 -5.366 1.00 85.31 107 THR A N 1
ATOM 806 C CA . THR A 1 107 ? -4.840 -6.654 -4.717 1.00 85.31 107 THR A CA 1
ATOM 807 C C . THR A 1 107 ? -5.853 -7.725 -4.328 1.00 85.31 107 THR A C 1
ATOM 809 O O . THR A 1 107 ? -6.411 -7.657 -3.236 1.00 85.31 107 THR A O 1
ATOM 812 N N . GLN A 1 108 ? -6.052 -8.764 -5.148 1.00 87.19 108 GLN A N 1
ATOM 813 C CA . GLN A 1 108 ? -6.920 -9.889 -4.779 1.00 87.19 108 GLN A CA 1
ATOM 814 C C . GLN A 1 108 ? -6.379 -10.672 -3.575 1.00 87.19 108 GLN A C 1
ATOM 816 O O . GLN A 1 108 ? -7.139 -11.008 -2.666 1.00 87.19 108 GLN A O 1
ATOM 821 N N . ARG A 1 109 ? -5.064 -10.917 -3.528 1.00 88.38 109 ARG A N 1
ATOM 822 C CA . ARG A 1 109 ? -4.406 -11.546 -2.371 1.00 88.38 109 ARG A CA 1
ATOM 823 C C . ARG A 1 109 ? -4.506 -10.685 -1.117 1.00 88.38 109 ARG A C 1
ATOM 825 O O . ARG A 1 109 ? -4.938 -11.171 -0.076 1.00 88.38 109 ARG A O 1
ATOM 832 N N . ALA A 1 110 ? -4.185 -9.401 -1.243 1.00 88.06 110 ALA A N 1
ATOM 833 C CA . ALA A 1 110 ? -4.287 -8.442 -0.154 1.00 88.06 110 ALA A CA 1
ATOM 834 C C . ALA A 1 110 ? -5.721 -8.324 0.367 1.00 88.06 110 ALA A C 1
ATOM 836 O O . ALA A 1 110 ? -5.927 -8.235 1.573 1.00 88.06 110 ALA A O 1
ATOM 837 N N . ARG A 1 111 ? -6.725 -8.388 -0.516 1.00 85.31 111 ARG A N 1
ATOM 838 C CA . ARG A 1 111 ? -8.139 -8.393 -0.132 1.00 85.31 111 ARG A CA 1
ATOM 839 C C . ARG A 1 111 ? -8.492 -9.626 0.687 1.00 85.31 111 ARG A C 1
ATOM 841 O O . ARG A 1 111 ? -9.151 -9.480 1.708 1.00 85.31 111 ARG A O 1
ATOM 848 N N . ALA A 1 112 ? -8.062 -10.813 0.265 1.00 86.31 112 ALA A N 1
ATOM 849 C CA . ALA A 1 112 ? -8.328 -12.042 1.010 1.00 86.31 112 ALA A CA 1
ATOM 850 C C . ALA A 1 112 ? -7.751 -11.979 2.436 1.00 86.31 112 ALA A C 1
ATOM 852 O O . ALA A 1 112 ? -8.431 -12.354 3.388 1.00 86.31 112 ALA A O 1
ATOM 853 N N . GLU A 1 113 ? -6.540 -11.438 2.589 1.00 86.44 113 GLU A N 1
ATOM 854 C CA . GLU A 1 113 ? -5.889 -11.300 3.895 1.00 86.44 113 GLU A CA 1
ATOM 855 C C . GLU A 1 113 ? -6.453 -10.132 4.723 1.00 86.44 113 GLU A C 1
ATOM 857 O O . GLU A 1 113 ? -6.644 -10.255 5.927 1.00 86.44 113 GLU A O 1
ATOM 862 N N . GLY A 1 114 ? -6.787 -9.003 4.095 1.00 81.19 114 GLY A N 1
ATOM 863 C CA . GLY A 1 114 ? -7.394 -7.847 4.762 1.00 81.19 114 GLY A CA 1
ATOM 864 C C . GLY A 1 114 ? -8.815 -8.124 5.255 1.00 81.19 114 GLY A C 1
ATOM 865 O O . GLY A 1 114 ? -9.198 -7.646 6.318 1.00 81.19 114 GLY A O 1
ATOM 866 N N . MET A 1 115 ? -9.582 -8.941 4.525 1.00 82.12 115 MET A N 1
ATOM 867 C CA . MET A 1 115 ? -10.913 -9.405 4.944 1.00 82.12 115 MET A CA 1
ATOM 868 C C . MET A 1 115 ? -10.851 -10.511 6.004 1.00 82.12 115 MET A C 1
ATOM 870 O O . MET A 1 115 ? -11.870 -10.847 6.612 1.00 82.12 115 MET A O 1
ATOM 874 N N . ARG A 1 116 ? -9.669 -11.082 6.263 1.00 78.44 116 ARG A N 1
ATOM 875 C CA . ARG A 1 116 ? -9.484 -12.141 7.254 1.00 78.44 116 ARG A CA 1
ATOM 876 C C . ARG A 1 116 ? -9.691 -11.580 8.665 1.00 78.44 116 ARG A C 1
ATOM 878 O O . ARG A 1 116 ? -8.811 -10.941 9.243 1.00 78.44 116 ARG A O 1
ATOM 885 N N . GLY A 1 117 ? -10.866 -11.857 9.222 1.00 72.19 117 GLY A N 1
ATOM 886 C CA . GLY A 1 117 ? -11.298 -11.376 10.539 1.00 72.19 117 GLY A CA 1
ATOM 887 C C . GLY A 1 117 ? -12.476 -10.401 10.493 1.00 72.19 117 GLY A C 1
ATOM 888 O O . GLY A 1 117 ? -13.077 -10.166 11.531 1.00 72.19 117 GLY A O 1
ATOM 889 N N . LEU A 1 118 ? -12.865 -9.908 9.310 1.00 73.31 118 LEU A N 1
ATOM 890 C CA . LEU A 1 118 ? -14.073 -9.102 9.101 1.00 73.31 118 LEU A CA 1
ATOM 891 C C . LEU A 1 118 ? -15.267 -10.042 8.836 1.00 73.31 118 LEU A C 1
ATOM 893 O O . LEU A 1 118 ? -15.755 -10.154 7.714 1.00 73.31 118 LEU A O 1
ATOM 897 N N . ALA A 1 119 ? -15.682 -10.798 9.858 1.00 58.75 119 ALA A N 1
ATOM 898 C CA . ALA A 1 119 ? -16.606 -11.933 9.719 1.00 58.75 119 ALA A CA 1
ATOM 899 C C . ALA A 1 119 ? -18.042 -11.559 9.283 1.00 58.75 119 ALA A C 1
ATOM 901 O O . ALA A 1 119 ? -18.758 -12.415 8.767 1.00 58.75 119 ALA A O 1
ATOM 902 N N . GLU A 1 120 ? -18.464 -10.302 9.454 1.00 60.91 120 GLU A N 1
ATOM 903 C CA . GLU A 1 120 ? -19.866 -9.892 9.252 1.00 60.91 120 GLU A CA 1
ATOM 904 C C . GLU A 1 12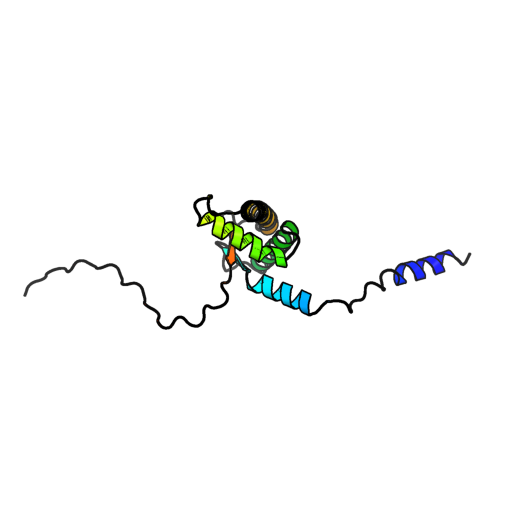0 ? -20.088 -8.932 8.071 1.00 60.91 120 GLU A C 1
ATOM 906 O O . GLU A 1 120 ? -21.218 -8.547 7.784 1.00 60.91 120 GLU A O 1
ATOM 911 N N . SER A 1 121 ? -19.044 -8.552 7.331 1.00 60.66 121 SER A N 1
ATOM 912 C CA . SER A 1 121 ? -19.143 -7.507 6.298 1.00 60.66 121 SER A CA 1
ATOM 913 C C . SER A 1 121 ? -19.012 -8.068 4.884 1.00 60.66 121 SER A C 1
ATOM 915 O O . SER A 1 121 ? -17.976 -7.945 4.237 1.00 60.66 121 SER A O 1
ATOM 917 N N . HIS A 1 122 ? -20.094 -8.679 4.393 1.00 62.25 122 HIS A N 1
ATOM 918 C CA . HIS A 1 122 ? -20.163 -9.273 3.047 1.00 62.25 122 HIS A CA 1
ATOM 919 C C . HIS A 1 122 ? -20.116 -8.238 1.910 1.00 62.25 122 HIS A C 1
ATOM 921 O O . HIS A 1 122 ? -19.844 -8.592 0.763 1.00 62.25 122 HIS A O 1
ATOM 927 N N . THR A 1 123 ? -20.377 -6.969 2.217 1.00 72.88 123 THR A N 1
ATOM 928 C CA . THR A 1 123 ? -20.404 -5.859 1.259 1.00 72.88 123 THR A CA 1
ATOM 929 C C . THR A 1 123 ? -19.163 -4.967 1.337 1.00 72.88 123 THR A C 1
ATOM 931 O O . THR A 1 123 ? -18.928 -4.174 0.423 1.00 72.88 123 THR A O 1
ATOM 934 N N . ALA A 1 124 ? -18.322 -5.136 2.366 1.00 80.25 124 ALA A N 1
ATOM 935 C CA . ALA A 1 124 ? -17.129 -4.322 2.537 1.00 80.25 124 ALA A CA 1
ATOM 936 C C . ALA A 1 124 ? -16.062 -4.628 1.477 1.00 80.25 124 ALA A C 1
ATOM 938 O O . ALA A 1 124 ? -15.832 -5.771 1.054 1.00 80.25 124 ALA A O 1
ATOM 939 N N . TRP A 1 125 ? -15.387 -3.572 1.033 1.00 80.44 125 TRP A N 1
ATOM 940 C CA . TRP A 1 125 ? -14.349 -3.659 0.016 1.00 80.44 125 TRP A CA 1
ATOM 941 C C . TRP A 1 125 ? -13.246 -2.636 0.267 1.00 80.44 125 TRP A C 1
ATOM 943 O O . TRP A 1 125 ? -13.477 -1.562 0.817 1.00 80.44 125 TRP A O 1
ATOM 953 N N . PHE A 1 126 ? -12.025 -2.987 -0.130 1.00 85.88 126 PHE A N 1
ATOM 954 C CA . PHE A 1 126 ? -10.882 -2.088 -0.035 1.00 85.88 126 PHE A CA 1
ATOM 955 C C . PHE A 1 126 ? -10.797 -1.239 -1.296 1.00 85.88 126 PHE A C 1
ATOM 957 O O . PHE A 1 126 ? -10.606 -1.766 -2.394 1.00 85.88 126 PHE A O 1
ATOM 964 N N . GLU A 1 127 ? -10.916 0.071 -1.133 1.00 85.19 127 GLU A N 1
ATOM 965 C CA . GLU A 1 127 ? -10.627 1.032 -2.181 1.00 85.19 127 GLU A CA 1
ATOM 966 C C . GLU A 1 127 ? -9.148 1.401 -2.131 1.00 85.19 127 GLU A C 1
ATOM 968 O O . GLU A 1 127 ? -8.620 1.761 -1.079 1.00 85.19 127 GLU A O 1
ATOM 973 N N . VAL A 1 128 ? -8.477 1.331 -3.279 1.00 87.19 128 VAL A N 1
ATOM 974 C CA . VAL A 1 128 ? -7.102 1.805 -3.426 1.00 87.19 128 VAL A CA 1
ATOM 975 C C . VAL A 1 128 ? -7.084 2.931 -4.447 1.00 87.19 128 VAL A C 1
ATOM 977 O O . VAL A 1 128 ? -7.432 2.725 -5.608 1.00 87.19 128 VAL A O 1
ATOM 980 N N . ARG A 1 129 ? -6.672 4.128 -4.024 1.00 83.00 129 ARG A N 1
ATOM 981 C CA . ARG A 1 129 ? -6.572 5.306 -4.893 1.00 83.00 129 ARG A CA 1
ATOM 982 C C . ARG A 1 129 ? -5.153 5.834 -4.933 1.00 83.00 129 ARG A C 1
ATOM 984 O O . ARG A 1 129 ? -4.489 5.939 -3.904 1.00 83.00 129 ARG A O 1
ATOM 991 N N . ALA A 1 130 ? -4.725 6.261 -6.116 1.00 80.88 130 ALA A N 1
ATOM 992 C CA . ALA A 1 130 ? -3.544 7.095 -6.227 1.00 80.88 130 ALA A CA 1
ATOM 993 C C . ALA A 1 130 ? -3.898 8.463 -5.636 1.00 80.88 130 ALA A C 1
ATOM 995 O O . ALA A 1 130 ? -4.768 9.170 -6.151 1.00 80.88 130 ALA A O 1
ATOM 996 N N . VAL A 1 131 ? -3.241 8.839 -4.544 1.00 74.19 131 VAL A N 1
ATOM 997 C CA . VAL A 1 131 ? -3.253 10.219 -4.074 1.00 74.19 131 VAL A CA 1
ATOM 998 C C . VAL A 1 131 ? -2.416 10.982 -5.081 1.00 74.19 131 VAL A C 1
ATOM 1000 O O . VAL A 1 131 ? -1.186 11.003 -5.014 1.00 74.19 131 VAL A O 1
ATOM 1003 N N . LYS A 1 132 ? -3.092 11.573 -6.069 1.00 50.16 132 LYS A N 1
ATOM 1004 C CA . LYS A 1 132 ? -2.477 12.590 -6.912 1.00 50.16 132 LYS A CA 1
ATOM 1005 C C . LYS A 1 132 ? -1.841 13.598 -5.942 1.00 50.16 132 LYS A C 1
ATOM 1007 O O . LYS A 1 132 ? -2.578 14.113 -5.094 1.00 50.16 132 LYS A O 1
ATOM 1012 N N . PRO A 1 133 ? -0.517 13.859 -5.995 1.00 41.31 133 PRO A N 1
ATOM 1013 C CA . PRO A 1 133 ? 0.049 14.959 -5.219 1.00 41.31 133 PRO A CA 1
ATOM 1014 C C . PRO A 1 133 ? -0.806 16.186 -5.527 1.00 41.31 133 PRO A C 1
ATOM 1016 O O . PRO A 1 133 ? -1.210 16.303 -6.690 1.00 41.31 133 PRO A O 1
ATOM 1019 N N . PRO A 1 134 ? -1.162 17.023 -4.532 1.00 36.50 134 PRO A N 1
ATOM 1020 C CA . PRO A 1 134 ? -2.094 18.118 -4.745 1.00 36.50 134 PRO A CA 1
ATOM 1021 C C . PRO A 1 134 ? -1.675 18.828 -6.022 1.00 36.50 134 PRO A C 1
ATOM 1023 O O . PRO A 1 134 ? -0.568 19.365 -6.110 1.00 36.50 134 PRO A O 1
ATOM 1026 N N . ALA A 1 135 ? -2.525 18.727 -7.051 1.00 38.69 135 ALA A N 1
ATOM 1027 C CA . ALA A 1 135 ? -2.382 19.593 -8.196 1.00 38.69 135 ALA A CA 1
ATOM 1028 C C . ALA A 1 135 ? -2.311 20.986 -7.582 1.00 38.69 135 ALA A C 1
ATOM 1030 O O . ALA A 1 135 ? -3.154 21.302 -6.733 1.00 38.69 135 ALA A O 1
ATOM 1031 N N . ALA A 1 136 ? -1.274 21.753 -7.930 1.00 36.56 136 ALA A N 1
ATOM 1032 C CA . ALA A 1 136 ? -1.202 23.167 -7.595 1.00 36.56 136 ALA A CA 1
ATOM 1033 C C . ALA A 1 136 ? -2.622 23.754 -7.668 1.00 36.56 136 ALA A C 1
ATOM 1035 O O . ALA A 1 136 ? -3.350 23.380 -8.599 1.00 36.56 136 ALA A O 1
ATOM 1036 N N . PRO A 1 137 ? -3.043 24.548 -6.664 1.00 37.28 137 PRO A N 1
ATOM 1037 C CA . PRO A 1 137 ? -4.441 24.910 -6.462 1.00 37.28 137 PRO A CA 1
ATOM 1038 C C . PRO A 1 137 ? -5.045 25.290 -7.804 1.00 37.28 137 PRO A C 1
ATOM 1040 O O . PRO A 1 137 ? -4.596 26.247 -8.429 1.00 37.28 137 PRO A O 1
ATOM 1043 N N . SER A 1 138 ? -5.993 24.481 -8.284 1.00 39.81 138 SER A N 1
ATOM 1044 C CA . SER A 1 138 ? -6.732 24.817 -9.492 1.00 39.81 138 SER A CA 1
ATOM 1045 C C . SER A 1 138 ? -7.401 26.158 -9.204 1.00 39.81 138 SER A C 1
ATOM 1047 O O . SER A 1 138 ? -8.211 26.219 -8.272 1.00 39.81 138 SER A O 1
ATOM 1049 N N . PRO A 1 139 ? -7.046 27.254 -9.900 1.00 46.78 139 PRO A N 1
ATOM 1050 C CA . PRO A 1 139 ? -7.818 28.465 -9.759 1.00 46.78 139 PRO A CA 1
ATOM 1051 C C . PRO A 1 139 ? -9.214 28.129 -10.278 1.00 46.78 139 PRO A C 1
ATOM 1053 O O . PRO A 1 139 ? -9.380 27.763 -11.436 1.00 46.78 139 PRO A O 1
ATOM 1056 N N . MET A 1 140 ? -10.195 28.270 -9.391 1.00 37.16 140 MET A N 1
ATOM 1057 C CA . MET A 1 140 ? -11.629 28.221 -9.667 1.00 37.16 140 MET A CA 1
ATOM 1058 C C . MET A 1 140 ? -12.259 26.825 -9.676 1.00 37.16 140 MET A C 1
ATOM 1060 O O . MET A 1 140 ? -12.304 26.100 -10.666 1.00 37.16 140 MET A O 1
ATOM 1064 N N . ALA A 1 141 ? -12.891 26.531 -8.541 1.00 48.19 141 ALA A N 1
ATOM 1065 C CA . ALA A 1 141 ? -14.173 25.855 -8.519 1.00 48.19 141 ALA A CA 1
ATOM 1066 C C . ALA A 1 141 ? -15.074 26.357 -9.663 1.00 48.19 141 ALA A C 1
ATOM 1068 O O . ALA A 1 141 ? -15.348 27.553 -9.764 1.00 48.19 141 ALA A O 1
ATOM 1069 N N . GLN A 1 142 ? -15.595 25.439 -10.471 1.00 40.59 142 GLN A N 1
ATOM 1070 C CA . GLN A 1 142 ? -16.929 25.615 -11.029 1.00 40.59 142 GLN A CA 1
ATOM 1071 C C . GLN A 1 142 ? -17.803 24.481 -10.488 1.00 40.59 142 GLN A C 1
ATOM 1073 O O . GLN A 1 142 ? -17.537 23.315 -10.788 1.0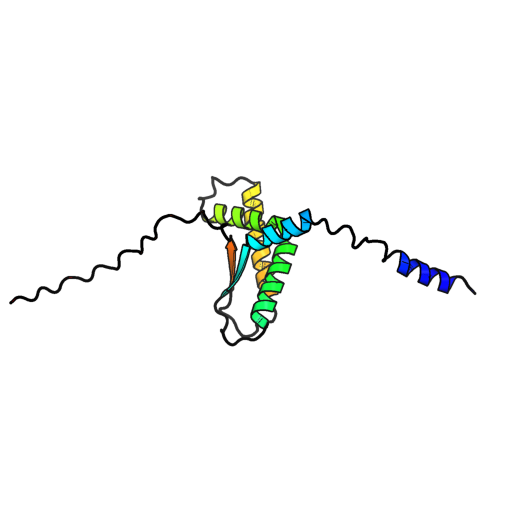0 40.59 142 GLN A O 1
ATOM 1078 N N . PRO A 1 143 ? -18.801 24.782 -9.639 1.00 40.50 143 PRO A N 1
ATOM 1079 C CA . PRO A 1 143 ? -19.813 23.807 -9.267 1.00 40.50 143 PRO A CA 1
ATOM 1080 C C . PRO A 1 143 ? -20.658 23.460 -10.499 1.00 40.50 143 PRO A C 1
ATOM 1082 O O . PRO A 1 143 ? -20.995 24.332 -11.300 1.00 40.50 143 PRO A O 1
ATOM 1085 N N . ALA A 1 144 ? -20.986 22.177 -10.647 1.00 39.31 144 ALA A N 1
ATOM 1086 C CA . ALA A 1 144 ? -21.848 21.677 -11.712 1.00 39.31 144 ALA A CA 1
ATOM 1087 C C . ALA A 1 144 ? -23.188 22.448 -11.754 1.00 39.31 144 ALA A C 1
ATOM 1089 O O . ALA A 1 144 ? -23.799 22.641 -10.697 1.00 39.31 144 ALA A O 1
ATOM 1090 N N . PRO A 1 145 ? -23.686 22.872 -12.932 1.00 38.47 145 PRO A N 1
ATOM 1091 C CA . PRO A 1 145 ? -25.029 23.427 -13.033 1.00 38.47 145 PRO A CA 1
ATOM 1092 C C . PRO A 1 145 ? -26.067 22.336 -12.725 1.00 38.47 145 PRO A C 1
ATOM 1094 O O . PRO A 1 145 ? -26.053 21.254 -13.310 1.00 38.47 145 PRO A O 1
ATOM 1097 N N . ALA A 1 146 ? -26.953 22.628 -11.770 1.00 40.47 146 ALA A N 1
ATOM 1098 C CA . ALA A 1 146 ? -28.056 21.768 -11.348 1.00 40.47 146 ALA A CA 1
ATOM 1099 C C . ALA A 1 146 ? -29.022 21.445 -12.513 1.00 40.47 146 ALA A C 1
ATOM 1101 O O . ALA A 1 146 ? -29.168 22.261 -13.427 1.00 40.47 146 ALA A O 1
ATOM 1102 N N . PRO A 1 147 ? -29.725 20.293 -12.483 1.00 39.66 147 PRO A N 1
ATOM 1103 C CA . PRO A 1 147 ? -30.667 19.923 -13.535 1.00 39.66 147 PRO A CA 1
ATOM 1104 C C . PRO A 1 147 ? -31.812 20.940 -13.632 1.00 39.66 147 PRO A C 1
ATOM 1106 O O . PRO A 1 147 ? -32.499 21.230 -12.649 1.00 39.66 147 PRO A O 1
ATOM 1109 N N . SER A 1 148 ? -32.017 21.478 -14.835 1.00 41.75 148 SER A N 1
ATOM 1110 C CA . SER A 1 148 ? -33.082 22.426 -15.159 1.00 41.75 148 SER A CA 1
ATOM 1111 C C . SER A 1 148 ? -34.454 21.816 -14.857 1.00 41.75 148 SER A C 1
ATOM 1113 O O . SER A 1 148 ? -34.878 20.861 -15.506 1.00 41.75 148 SER A O 1
ATOM 1115 N N . ARG A 1 149 ? -35.169 22.366 -13.870 1.00 36.69 149 ARG A N 1
ATOM 1116 C CA . ARG A 1 149 ? -36.588 22.046 -13.659 1.00 36.69 149 ARG A CA 1
ATOM 1117 C C . ARG A 1 149 ? -37.419 22.806 -14.703 1.00 36.69 149 ARG A C 1
ATOM 1119 O O . ARG A 1 149 ? -37.126 23.977 -14.946 1.00 36.69 149 ARG A O 1
ATOM 1126 N N . PRO A 1 150 ? -38.437 22.182 -15.318 1.00 43.78 150 PRO A N 1
ATOM 1127 C CA . PRO A 1 150 ? -39.300 22.862 -16.273 1.00 43.78 150 PRO A CA 1
ATOM 1128 C C . PRO A 1 150 ? -40.081 23.987 -15.583 1.00 43.78 150 PRO A C 1
ATOM 1130 O O . PRO A 1 150 ? -40.623 23.806 -14.491 1.00 43.78 150 PRO A O 1
ATOM 1133 N N . VAL A 1 151 ? -40.118 25.152 -16.230 1.00 43.34 151 VAL A N 1
ATOM 1134 C CA . VAL A 1 151 ? -40.908 26.313 -15.813 1.00 43.34 151 VAL A CA 1
ATOM 1135 C C . VAL A 1 151 ? -42.395 25.953 -15.867 1.00 43.34 151 VAL A C 1
ATOM 1137 O O . VAL A 1 151 ? -42.933 25.653 -16.930 1.00 43.34 151 VAL A O 1
ATOM 1140 N N . GLN A 1 152 ? -43.074 25.963 -14.719 1.00 40.34 152 GLN A N 1
ATOM 1141 C CA . GLN A 1 152 ? -44.531 26.040 -14.713 1.00 40.34 152 GLN A CA 1
ATOM 1142 C C . GLN A 1 152 ? -44.914 27.480 -15.052 1.00 40.34 152 GLN A C 1
ATOM 1144 O O . GLN A 1 152 ? -44.699 28.398 -14.263 1.00 40.34 152 GLN A O 1
ATOM 1149 N N . SER A 1 153 ? -45.450 27.668 -16.256 1.00 47.38 15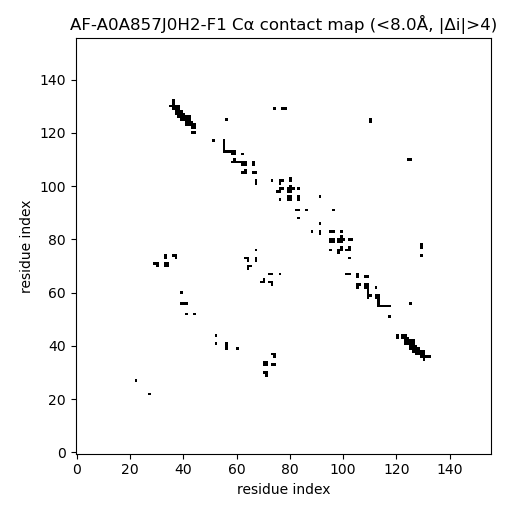3 SER A N 1
ATOM 1150 C CA . SER A 1 153 ? -46.186 28.865 -16.641 1.00 47.38 153 SER A CA 1
ATOM 1151 C C . SER A 1 153 ? -47.452 28.963 -15.795 1.00 47.38 153 SER A C 1
ATOM 1153 O O . SER A 1 153 ? -48.379 28.180 -15.985 1.00 47.38 153 SER A O 1
ATOM 1155 N N . SER A 1 154 ? -47.504 29.945 -14.902 1.00 38.34 154 SER A N 1
ATOM 1156 C CA . SER A 1 154 ? -48.760 30.408 -14.319 1.00 38.34 154 SER A CA 1
ATOM 1157 C C . SER A 1 154 ? -48.897 31.891 -14.619 1.00 38.34 154 SER A C 1
ATOM 1159 O O . SER A 1 154 ? -48.096 32.704 -14.164 1.00 38.34 154 SER A O 1
ATOM 1161 N N . LEU A 1 155 ? -49.892 32.180 -15.460 1.00 45.69 155 LEU A N 1
ATOM 1162 C CA . LEU A 1 155 ? -50.450 33.499 -15.728 1.00 45.69 155 LEU A CA 1
ATOM 1163 C C . LEU A 1 155 ? -50.804 34.214 -14.418 1.00 45.69 155 LEU A C 1
ATOM 1165 O O . LEU A 1 155 ? -51.258 33.538 -13.500 1.00 45.69 155 LEU A O 1
ATOM 1169 N N . PHE A 1 156 ? -50.667 35.542 -14.382 1.00 43.69 156 PHE A N 1
ATOM 1170 C CA . PHE A 1 156 ? -51.724 36.508 -14.040 1.00 43.69 156 PHE A CA 1
ATOM 1171 C C . PHE A 1 156 ? -51.247 37.934 -14.337 1.00 43.69 156 PHE A C 1
ATOM 1173 O O . PHE A 1 156 ? -50.068 38.234 -14.042 1.00 43.69 156 PHE A O 1
#

Organism: NCBI:txid2697032